Protein AF-A0A392NG63-F1 (afdb_monomer_lite)

Sequence (116 aa):
MNAPTKKKIQKKCKIRGYNIKVEALDEILSFVTRFEPAEQDEAIDLVLDQLENESLKSTIIDVEPVQRVVNLLLEADAKEETTDNFASSSSSAIAVINVFDVPRYKYDAIRRNFYQ

InterPro domains:
  IPR016266 DNA polymerase epsilon, subunit B [PTHR12708] (2-116)
  IPR024639 DNA polymerase epsilon subunit B, N-terminal [PF12213] (3-71)

Foldseek 3Di:
DCVVLLVLLQVVLVVVQAAEDPLLSVLLSVLLVVDDPVCSNVSSVQLVVVLVVVVPPDSYDDNVSSVVSSVVVVVVVVVVVPDDDDDDDPPDPDDDDDPVNDDDWDADPVVRDTDD

Radius of gyration: 21.59 Å; chains: 1; bounding box: 46×29×64 Å

Structure (mmCIF, N/CA/C/O backbone):
data_AF-A0A392NG63-F1
#
_entry.id   AF-A0A392NG63-F1
#
loop_
_atom_site.group_PDB
_atom_site.id
_atom_site.type_symbol
_atom_site.label_atom_id
_atom_site.label_alt_id
_atom_site.label_comp_id
_atom_site.label_asym_id
_atom_site.label_entity_id
_atom_site.label_seq_id
_atom_site.pdbx_PDB_ins_code
_atom_site.Cartn_x
_atom_site.Cartn_y
_atom_site.Cartn_z
_atom_site.occupancy
_atom_site.B_iso_or_equiv
_atom_site.auth_seq_id
_atom_site.auth_comp_id
_atom_site.auth_asym_id
_atom_site.auth_atom_id
_atom_site.pdbx_PDB_model_num
ATOM 1 N N . MET A 1 1 ? 7.527 8.321 21.881 1.00 45.59 1 MET A N 1
ATOM 2 C CA . MET A 1 1 ? 6.344 9.209 21.993 1.00 45.59 1 MET A CA 1
ATOM 3 C C . MET A 1 1 ? 5.538 9.071 20.702 1.00 45.59 1 MET A C 1
ATOM 5 O O . MET A 1 1 ? 5.725 9.866 19.798 1.00 45.59 1 MET A O 1
ATOM 9 N N . ASN A 1 2 ? 4.682 8.046 20.577 1.00 64.56 2 ASN A N 1
ATOM 10 C CA . ASN A 1 2 ? 4.074 7.682 19.275 1.00 64.56 2 ASN A CA 1
ATOM 11 C C . ASN A 1 2 ? 2.535 7.803 19.279 1.00 64.56 2 ASN A C 1
ATOM 13 O O . ASN A 1 2 ? 1.849 7.352 18.365 1.00 64.56 2 ASN A O 1
ATOM 17 N N . ALA A 1 3 ? 1.975 8.432 20.318 1.00 72.00 3 ALA A N 1
ATOM 18 C CA . ALA A 1 3 ? 0.545 8.698 20.455 1.00 72.00 3 ALA A CA 1
ATOM 19 C C . ALA A 1 3 ? -0.101 9.441 19.259 1.00 72.00 3 ALA A C 1
ATOM 21 O O . ALA A 1 3 ? -1.224 9.072 18.903 1.00 72.00 3 ALA A O 1
ATOM 22 N N . PRO A 1 4 ? 0.537 10.446 18.613 1.00 82.06 4 PRO A N 1
ATOM 23 C CA . PRO A 1 4 ? -0.063 11.082 17.439 1.00 82.06 4 PRO A CA 1
ATOM 24 C C . PRO A 1 4 ? -0.165 10.116 16.249 1.00 82.06 4 PRO A C 1
ATOM 26 O O . PRO A 1 4 ? -1.206 10.074 15.595 1.00 82.06 4 PRO A O 1
ATOM 29 N N . THR A 1 5 ? 0.854 9.284 16.017 1.00 82.12 5 THR A N 1
ATOM 30 C CA . THR A 1 5 ? 0.877 8.286 14.934 1.00 82.12 5 THR A CA 1
ATOM 31 C C . THR A 1 5 ? -0.166 7.189 15.161 1.00 82.12 5 THR A C 1
ATOM 33 O O . THR A 1 5 ? -0.930 6.885 14.249 1.00 82.12 5 THR A O 1
ATOM 36 N N . LYS A 1 6 ? -0.324 6.690 16.401 1.00 84.81 6 LYS A N 1
ATOM 37 C CA . LYS A 1 6 ? -1.402 5.738 16.760 1.00 84.81 6 LYS A CA 1
ATOM 38 C C . LYS A 1 6 ? -2.792 6.267 16.400 1.00 84.81 6 LYS A C 1
ATOM 40 O O . LYS A 1 6 ? -3.609 5.548 15.830 1.00 84.81 6 LYS A O 1
ATOM 45 N N . LYS A 1 7 ? -3.063 7.541 16.708 1.00 87.00 7 LYS A N 1
ATOM 46 C CA . LYS A 1 7 ? -4.347 8.180 16.378 1.00 87.00 7 LYS A CA 1
ATOM 47 C C . LYS A 1 7 ? -4.552 8.326 14.870 1.00 87.00 7 LYS A C 1
ATOM 49 O O . LYS A 1 7 ? -5.681 8.169 14.409 1.00 87.00 7 LYS A O 1
ATOM 54 N N . LYS A 1 8 ? -3.490 8.611 14.107 1.00 88.06 8 LYS A N 1
ATOM 55 C CA . LYS A 1 8 ? -3.554 8.664 12.638 1.00 88.06 8 LYS A CA 1
ATOM 56 C C . LYS A 1 8 ? -3.923 7.304 12.049 1.00 88.06 8 LYS A C 1
ATOM 58 O O . LYS A 1 8 ? -4.894 7.247 11.301 1.00 88.06 8 LYS A O 1
ATOM 63 N N . ILE A 1 9 ? -3.242 6.232 12.466 1.00 87.50 9 ILE A N 1
ATOM 64 C CA . ILE A 1 9 ? -3.532 4.853 12.030 1.00 87.50 9 ILE A CA 1
ATOM 65 C C . ILE A 1 9 ? -5.007 4.524 12.285 1.00 87.50 9 ILE A C 1
ATOM 67 O O . ILE A 1 9 ? -5.740 4.190 11.360 1.00 87.50 9 ILE A O 1
ATOM 71 N N . GLN A 1 10 ? -5.491 4.737 13.514 1.00 88.38 10 GLN A N 1
ATOM 72 C CA . GLN A 1 10 ? -6.899 4.494 13.853 1.00 88.38 10 GLN A CA 1
ATOM 73 C C . GLN A 1 10 ? -7.874 5.302 12.996 1.00 88.38 10 GLN A C 1
ATOM 75 O O . GLN A 1 10 ? -8.920 4.787 12.604 1.00 88.38 10 GLN A O 1
ATOM 80 N N . LYS A 1 11 ? -7.564 6.574 12.722 1.00 89.94 11 LYS A N 1
ATOM 81 C CA . LYS A 1 11 ? -8.408 7.429 11.886 1.00 89.94 11 LYS A CA 1
ATOM 82 C C . LYS A 1 11 ? -8.449 6.911 10.446 1.00 89.94 11 LYS A C 1
ATOM 84 O O . LYS A 1 11 ? -9.541 6.827 9.893 1.00 89.94 11 LYS A O 1
ATOM 89 N N . LYS A 1 12 ? -7.305 6.527 9.869 1.00 88.44 12 LYS A N 1
ATOM 90 C CA . LYS A 1 12 ? -7.233 5.976 8.507 1.00 88.44 12 LYS A CA 1
ATOM 91 C C . LYS A 1 12 ? -7.963 4.634 8.388 1.00 88.44 12 LYS A C 1
ATOM 93 O O . LYS A 1 12 ? -8.743 4.475 7.454 1.00 88.44 12 LYS A O 1
ATOM 98 N N . CYS A 1 13 ? -7.830 3.733 9.367 1.00 87.19 13 CYS A N 1
ATOM 99 C CA . CYS A 1 13 ? -8.611 2.489 9.399 1.00 87.19 13 CYS A CA 1
ATOM 100 C C . CYS A 1 13 ? -10.121 2.766 9.447 1.00 87.19 13 CYS A C 1
ATOM 102 O O . CYS A 1 13 ? -10.879 2.193 8.670 1.00 87.19 13 CYS A O 1
ATOM 104 N N . LYS A 1 14 ? -10.557 3.696 10.312 1.00 87.62 14 LYS A N 1
ATOM 105 C CA . LYS A 1 14 ? -11.978 4.060 10.440 1.00 87.62 14 LYS A CA 1
ATOM 106 C C . LYS A 1 14 ? -12.557 4.683 9.172 1.00 87.62 14 LYS A C 1
ATOM 108 O O . LYS A 1 14 ? -13.708 4.408 8.857 1.00 87.62 14 LYS A O 1
ATOM 113 N N . ILE A 1 15 ? -11.791 5.515 8.461 1.00 88.56 15 ILE A N 1
ATOM 114 C CA . ILE A 1 15 ? -12.224 6.117 7.186 1.00 88.56 15 ILE A CA 1
ATOM 115 C C . ILE A 1 15 ? -12.466 5.030 6.132 1.00 88.56 15 ILE A C 1
ATOM 117 O O . ILE A 1 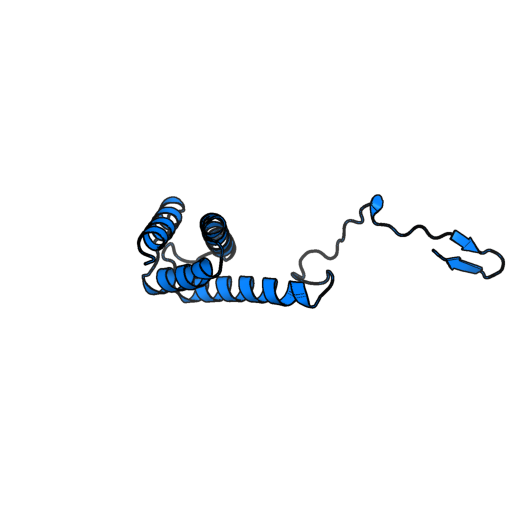15 ? -13.452 5.105 5.408 1.00 88.56 15 ILE A O 1
ATOM 121 N N . ARG A 1 16 ? -11.620 3.993 6.106 1.00 83.69 16 ARG A N 1
ATOM 122 C CA . ARG A 1 16 ? -11.772 2.810 5.243 1.00 83.69 16 ARG A CA 1
ATOM 123 C C . ARG A 1 16 ? -12.840 1.814 5.741 1.00 83.69 16 ARG A C 1
ATOM 125 O O . ARG A 1 16 ? -13.037 0.766 5.145 1.00 83.69 16 ARG A O 1
ATOM 132 N N . GLY A 1 17 ? -13.548 2.129 6.830 1.00 84.56 17 GLY A N 1
ATOM 133 C CA . GLY A 1 17 ? -14.616 1.292 7.384 1.00 84.56 17 GLY A CA 1
ATOM 134 C C . GLY A 1 17 ? -14.142 0.138 8.271 1.00 84.56 17 GLY A C 1
ATOM 135 O O . GLY A 1 17 ? -14.975 -0.640 8.725 1.00 84.56 17 GLY A O 1
ATOM 136 N N . TYR A 1 18 ? -12.846 0.041 8.573 1.00 84.75 18 TYR A N 1
ATOM 137 C CA . TYR A 1 18 ? -12.281 -1.035 9.385 1.00 84.75 18 TYR A CA 1
ATOM 138 C C . TYR A 1 18 ? -12.154 -0.661 10.864 1.00 84.75 18 TYR A C 1
ATOM 140 O O . TYR A 1 18 ? -11.835 0.475 11.233 1.00 84.75 18 TYR A O 1
ATOM 148 N N . ASN A 1 19 ? -12.339 -1.655 11.732 1.00 85.81 19 ASN A N 1
ATOM 149 C CA . ASN A 1 19 ? -11.960 -1.574 13.141 1.00 85.81 19 ASN A CA 1
ATOM 150 C C . ASN A 1 19 ? -10.637 -2.313 13.350 1.00 85.81 19 ASN A C 1
ATOM 152 O O . ASN A 1 19 ? -10.473 -3.410 12.837 1.00 85.81 19 ASN A O 1
ATOM 156 N N . ILE A 1 20 ? -9.697 -1.743 14.100 1.00 87.31 20 ILE A N 1
ATOM 157 C CA . ILE A 1 20 ? -8.371 -2.343 14.306 1.00 87.31 20 ILE A CA 1
ATOM 158 C C . ILE A 1 20 ? -8.194 -2.767 15.763 1.00 87.31 20 ILE A C 1
ATOM 160 O O . ILE A 1 20 ? -8.497 -1.993 16.678 1.00 87.31 20 ILE A O 1
ATOM 164 N N . LYS A 1 21 ? -7.704 -3.992 15.991 1.00 90.19 21 LYS A N 1
ATOM 165 C CA . LYS A 1 21 ? -7.316 -4.445 17.333 1.00 90.19 21 LYS A CA 1
ATOM 166 C C . LYS A 1 21 ? -6.059 -3.719 17.816 1.00 90.19 21 LYS A C 1
ATOM 168 O O . LYS A 1 21 ? -5.250 -3.245 17.026 1.00 90.19 21 LYS A O 1
ATOM 173 N N . VAL A 1 22 ? -5.884 -3.641 19.134 1.00 87.56 22 VAL A N 1
ATOM 174 C CA . VAL A 1 22 ? -4.737 -2.941 19.744 1.00 87.56 22 VAL A CA 1
ATOM 175 C C . VAL A 1 22 ? -3.408 -3.577 19.325 1.00 87.56 22 VAL A C 1
ATOM 177 O O . VAL A 1 22 ? -2.483 -2.857 18.974 1.00 87.56 22 VAL A O 1
ATOM 180 N N . GLU A 1 23 ? -3.350 -4.908 19.275 1.00 88.19 23 GLU A N 1
ATOM 181 C CA . GLU A 1 23 ? -2.167 -5.666 18.842 1.0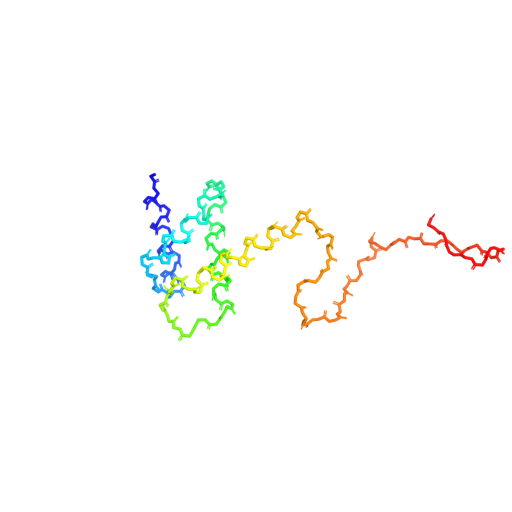0 88.19 23 GLU A CA 1
ATOM 182 C C . GLU A 1 23 ? -1.792 -5.357 17.386 1.00 88.19 23 GLU A C 1
ATOM 184 O O . GLU A 1 23 ? -0.650 -5.023 17.090 1.00 88.19 23 GLU A O 1
ATOM 189 N N . ALA A 1 24 ? -2.780 -5.368 16.486 1.00 87.81 24 ALA A N 1
ATOM 190 C CA . ALA A 1 24 ? -2.605 -5.011 15.080 1.00 87.81 24 ALA A CA 1
ATOM 191 C C . ALA A 1 24 ? -2.130 -3.559 14.905 1.00 87.81 24 ALA A C 1
ATOM 193 O O . ALA A 1 24 ? -1.279 -3.263 14.073 1.00 87.81 24 ALA A O 1
ATOM 194 N N . LEU A 1 25 ? -2.658 -2.638 15.713 1.00 89.56 25 LEU A N 1
ATOM 195 C CA . LEU A 1 25 ? -2.245 -1.238 15.705 1.00 89.56 25 LEU A CA 1
ATOM 196 C C . LEU A 1 25 ? -0.784 -1.074 16.136 1.00 89.56 25 LEU A C 1
ATOM 198 O O . LEU A 1 25 ? -0.061 -0.279 15.534 1.00 89.56 25 LEU A O 1
ATOM 202 N N . ASP A 1 26 ? -0.362 -1.800 17.169 1.00 89.38 26 ASP A N 1
ATOM 203 C CA . ASP A 1 26 ? 1.018 -1.768 17.649 1.00 89.38 26 ASP A CA 1
ATOM 204 C C . ASP A 1 26 ? 1.990 -2.351 16.611 1.00 89.38 26 ASP A C 1
ATOM 206 O O . ASP A 1 26 ? 3.064 -1.780 16.411 1.00 89.38 26 ASP A O 1
ATOM 210 N N . GLU A 1 27 ? 1.581 -3.390 15.879 1.00 89.62 27 GLU A N 1
ATOM 211 C CA . GLU A 1 27 ? 2.350 -3.956 14.764 1.00 89.62 27 GLU A CA 1
ATOM 212 C C . GLU A 1 27 ? 2.549 -2.932 13.632 1.00 89.62 27 GLU A C 1
ATOM 214 O O . GLU A 1 27 ? 3.692 -2.631 13.275 1.00 89.62 27 GLU A O 1
ATOM 219 N N . ILE A 1 28 ? 1.466 -2.309 13.134 1.00 88.62 28 ILE A N 1
ATOM 220 C CA . ILE A 1 28 ? 1.543 -1.255 12.098 1.00 88.62 28 ILE A CA 1
ATOM 221 C C . ILE A 1 28 ? 2.430 -0.108 12.575 1.00 88.62 28 ILE A C 1
ATOM 223 O O . ILE A 1 28 ? 3.238 0.422 11.819 1.00 88.62 28 ILE A O 1
ATOM 227 N N . LEU A 1 29 ? 2.309 0.288 13.841 1.00 89.69 29 LEU A N 1
ATOM 228 C CA . LEU A 1 29 ? 3.148 1.343 14.385 1.00 89.69 29 LEU A CA 1
ATOM 229 C C . LEU A 1 29 ? 4.625 0.957 14.385 1.00 89.69 29 LEU A C 1
ATOM 231 O O . LEU A 1 29 ? 5.447 1.808 14.063 1.00 89.69 29 LEU A O 1
ATOM 235 N N . SER A 1 30 ? 4.957 -0.287 14.728 1.00 89.38 30 SER A N 1
ATOM 236 C CA . SER A 1 30 ? 6.340 -0.767 14.716 1.00 89.38 30 SER A CA 1
ATOM 237 C C . SER A 1 30 ? 6.944 -0.749 13.306 1.00 89.38 30 SER A C 1
ATOM 239 O O . SER A 1 30 ? 8.110 -0.386 13.142 1.00 89.38 30 SER A O 1
ATOM 241 N N . PHE A 1 31 ? 6.135 -1.052 12.286 1.00 88.38 31 PHE A N 1
ATOM 242 C CA . PHE A 1 31 ? 6.511 -0.939 10.880 1.00 88.38 31 PHE A CA 1
ATOM 243 C C . PHE A 1 31 ? 6.724 0.525 10.478 1.00 88.38 31 PHE A C 1
ATOM 245 O O . PHE A 1 31 ? 7.801 0.897 10.024 1.00 88.38 31 PHE A O 1
ATOM 252 N N . VAL A 1 32 ? 5.744 1.389 10.747 1.00 88.56 32 VAL A N 1
ATOM 253 C CA . VAL A 1 32 ? 5.766 2.810 10.361 1.00 88.56 32 VAL A CA 1
ATOM 254 C C . VAL A 1 32 ? 6.900 3.577 11.041 1.00 88.56 32 VAL A C 1
ATOM 256 O O . VAL A 1 32 ? 7.459 4.499 10.458 1.00 88.56 32 VAL A O 1
ATOM 259 N N . THR A 1 33 ? 7.293 3.198 12.261 1.00 88.69 33 THR A N 1
ATOM 260 C CA . THR A 1 33 ? 8.422 3.837 12.957 1.00 88.69 33 THR A CA 1
ATOM 261 C C . THR A 1 33 ? 9.783 3.609 12.302 1.00 88.69 33 THR A C 1
ATOM 263 O O . THR A 1 33 ? 10.739 4.260 12.711 1.00 88.69 33 THR A O 1
ATOM 266 N N . ARG A 1 34 ? 9.884 2.704 11.320 1.00 86.62 34 ARG A N 1
ATOM 267 C CA . ARG A 1 34 ? 11.111 2.486 10.539 1.00 86.62 34 ARG A CA 1
ATOM 268 C C . ARG A 1 34 ? 11.322 3.558 9.466 1.00 86.62 34 ARG A C 1
ATOM 270 O O . ARG A 1 34 ? 12.450 3.726 9.024 1.00 86.62 34 ARG A O 1
ATOM 277 N N . PHE A 1 35 ? 10.265 4.283 9.094 1.00 84.88 35 PHE A N 1
ATOM 278 C CA . PHE A 1 35 ? 10.281 5.311 8.053 1.00 84.88 35 PHE A CA 1
ATOM 279 C C . PHE A 1 35 ? 10.406 6.723 8.636 1.00 84.88 35 PHE A C 1
ATOM 281 O O . PHE A 1 35 ? 9.996 6.999 9.776 1.00 84.88 35 PHE A O 1
ATOM 288 N N . GLU A 1 36 ? 10.924 7.641 7.820 1.00 86.12 36 GLU A N 1
ATOM 289 C CA . GLU A 1 36 ? 11.023 9.060 8.161 1.00 86.12 36 GLU A CA 1
ATOM 290 C C . GLU A 1 36 ? 9.629 9.680 8.387 1.00 86.12 36 GLU A C 1
ATOM 292 O O . GLU A 1 36 ? 8.655 9.285 7.741 1.00 86.12 36 GLU A O 1
ATOM 297 N N . PRO A 1 37 ? 9.474 10.692 9.267 1.00 83.44 37 PRO A N 1
ATOM 298 C CA . PRO A 1 37 ? 8.172 11.270 9.617 1.00 83.44 37 PRO A CA 1
ATOM 299 C C . PRO A 1 37 ? 7.344 11.784 8.432 1.00 83.44 37 PRO A C 1
ATOM 301 O O . PRO A 1 37 ? 6.119 11.861 8.545 1.00 83.44 37 PRO A O 1
ATOM 304 N N . ALA A 1 38 ? 8.001 12.160 7.330 1.00 84.88 38 ALA A N 1
ATOM 305 C CA . ALA A 1 38 ? 7.354 12.595 6.094 1.00 84.88 38 ALA A CA 1
ATOM 306 C C . ALA A 1 38 ? 6.686 11.431 5.337 1.00 84.88 38 ALA A C 1
ATOM 308 O O . ALA A 1 38 ? 5.615 11.616 4.770 1.00 84.88 38 ALA A O 1
ATOM 309 N N . GLU A 1 39 ? 7.276 10.238 5.400 1.00 85.56 39 GLU A N 1
ATOM 310 C CA . GLU A 1 39 ? 6.847 9.025 4.691 1.00 85.56 39 GLU A CA 1
ATOM 311 C C . GLU A 1 39 ? 5.896 8.167 5.535 1.00 85.56 39 GLU A C 1
ATOM 313 O O . GLU A 1 39 ? 5.171 7.326 5.014 1.00 85.56 39 GLU A O 1
ATOM 318 N N . GLN A 1 40 ? 5.825 8.405 6.851 1.00 87.31 40 GLN A N 1
ATOM 319 C CA . GLN A 1 40 ? 4.962 7.639 7.759 1.00 87.31 40 GLN A CA 1
ATOM 320 C C . GLN A 1 40 ? 3.494 7.607 7.329 1.00 87.31 40 GLN A C 1
ATOM 322 O O . GLN A 1 40 ? 2.814 6.612 7.560 1.00 87.31 40 GLN A O 1
ATOM 327 N N . ASP A 1 41 ? 2.974 8.695 6.759 1.00 86.62 41 ASP A N 1
ATOM 328 C CA . ASP A 1 41 ? 1.567 8.746 6.353 1.00 86.62 41 ASP A CA 1
ATOM 329 C C . ASP A 1 41 ? 1.285 7.881 5.116 1.00 86.62 41 ASP A C 1
ATOM 331 O O . ASP A 1 41 ? 0.213 7.276 5.040 1.00 86.62 41 ASP A O 1
ATOM 335 N N . GLU A 1 42 ? 2.264 7.796 4.213 1.00 87.56 42 GLU A N 1
ATOM 336 C CA . GLU A 1 42 ? 2.254 6.977 2.999 1.00 87.56 42 GLU A CA 1
ATOM 337 C C . GLU A 1 42 ? 2.488 5.500 3.333 1.00 87.56 42 GLU A C 1
ATOM 339 O O . GLU A 1 42 ? 1.728 4.645 2.890 1.00 87.56 42 GLU A O 1
ATOM 344 N N . ALA A 1 43 ? 3.430 5.197 4.233 1.00 88.25 43 ALA A N 1
ATOM 345 C CA . ALA A 1 43 ? 3.653 3.843 4.741 1.00 88.25 43 ALA A CA 1
ATOM 346 C C . ALA A 1 43 ? 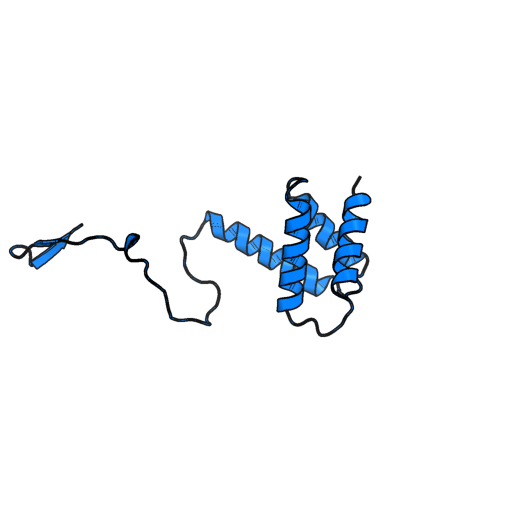2.399 3.259 5.420 1.00 88.25 43 ALA A C 1
ATOM 348 O O . ALA A 1 43 ? 2.107 2.071 5.282 1.00 88.25 43 ALA A O 1
ATOM 349 N N . ILE A 1 44 ? 1.622 4.087 6.136 1.00 89.56 44 ILE A N 1
ATOM 350 C CA . ILE A 1 44 ? 0.329 3.666 6.701 1.00 89.56 44 ILE A CA 1
ATOM 351 C C . ILE A 1 44 ? -0.670 3.333 5.589 1.00 89.56 44 ILE A C 1
ATOM 353 O O . ILE A 1 44 ? -1.394 2.346 5.711 1.00 89.56 44 ILE A O 1
ATOM 357 N N . ASP A 1 45 ? -0.750 4.157 4.542 1.00 90.06 45 ASP A N 1
ATOM 358 C CA . ASP A 1 45 ? -1.671 3.906 3.432 1.00 90.06 45 ASP A CA 1
ATOM 359 C C . ASP A 1 45 ? -1.304 2.637 2.672 1.00 90.06 45 ASP A C 1
ATOM 361 O O . ASP A 1 45 ? -2.184 1.811 2.456 1.00 90.06 45 ASP A O 1
ATOM 365 N N . LEU A 1 46 ? -0.017 2.414 2.405 1.00 89.94 46 LEU A N 1
ATOM 366 C CA . LEU A 1 46 ? 0.477 1.218 1.728 1.00 89.94 46 LEU A CA 1
ATOM 367 C C . LEU A 1 46 ? 0.061 -0.075 2.447 1.00 89.94 46 LEU A C 1
ATOM 369 O O . LEU A 1 46 ? -0.442 -1.008 1.822 1.00 89.94 46 LEU A O 1
ATOM 373 N N . VAL A 1 47 ? 0.228 -0.127 3.774 1.00 89.31 47 VAL A N 1
ATOM 374 C CA . VAL A 1 47 ? -0.191 -1.288 4.578 1.00 89.31 47 VAL A CA 1
ATOM 375 C C . VAL A 1 47 ? -1.702 -1.504 4.484 1.00 89.31 47 VAL A C 1
ATOM 377 O O . VAL A 1 47 ? -2.159 -2.641 4.385 1.00 89.31 47 VAL A O 1
ATOM 380 N N . LEU A 1 48 ? -2.490 -0.427 4.521 1.00 87.56 48 LEU A N 1
ATOM 381 C CA . LEU A 1 48 ? -3.950 -0.508 4.476 1.00 87.56 48 LEU A CA 1
ATOM 382 C C . LEU A 1 48 ? -4.475 -0.915 3.096 1.00 87.56 48 LEU A C 1
ATOM 384 O O . LEU A 1 48 ? -5.410 -1.709 3.029 1.00 87.56 48 LEU A O 1
ATOM 388 N N . ASP A 1 49 ? -3.859 -0.431 2.024 1.00 88.69 49 ASP A N 1
ATOM 389 C CA . ASP A 1 49 ? -4.219 -0.794 0.653 1.00 88.69 49 ASP A CA 1
ATOM 390 C C . ASP A 1 49 ? -3.880 -2.270 0.384 1.00 88.69 49 ASP A C 1
ATOM 392 O O . ASP A 1 49 ? -4.669 -3.013 -0.202 1.00 88.69 49 ASP A O 1
ATOM 396 N N . GLN A 1 50 ? -2.744 -2.749 0.902 1.00 85.88 50 GLN A N 1
ATOM 397 C CA . GLN A 1 50 ? -2.375 -4.156 0.776 1.00 85.88 50 GLN A CA 1
ATOM 398 C C . GLN A 1 50 ? -3.258 -5.082 1.627 1.00 85.88 50 GLN A C 1
ATOM 400 O O . GLN A 1 50 ? -3.572 -6.195 1.204 1.00 85.88 50 GLN A O 1
ATOM 405 N N . LEU A 1 51 ? -3.722 -4.615 2.790 1.00 85.81 51 LEU A N 1
ATOM 406 C CA . LEU A 1 51 ? -4.740 -5.310 3.582 1.00 85.81 51 LEU A CA 1
ATOM 407 C C . LEU A 1 51 ? -6.078 -5.411 2.837 1.00 85.81 51 LEU A C 1
ATOM 409 O O . LEU A 1 51 ? -6.742 -6.442 2.921 1.00 85.81 51 LEU A O 1
ATOM 413 N N . GLU A 1 52 ? -6.478 -4.374 2.098 1.00 82.69 52 GLU A N 1
ATOM 414 C CA . GLU A 1 52 ? -7.694 -4.398 1.275 1.00 82.69 52 GLU A CA 1
ATOM 415 C C . GLU A 1 52 ? -7.579 -5.428 0.137 1.00 82.69 52 GLU A C 1
ATOM 417 O O . GLU A 1 52 ? -8.502 -6.223 -0.078 1.00 82.69 52 GLU A O 1
ATOM 422 N N . ASN A 1 53 ? -6.408 -5.500 -0.508 1.00 79.06 53 ASN A N 1
ATOM 423 C CA . ASN A 1 53 ? -6.102 -6.493 -1.543 1.00 79.06 53 ASN A CA 1
ATOM 424 C C . ASN A 1 53 ? -6.177 -7.941 -1.035 1.00 79.06 53 ASN A C 1
ATOM 426 O O . ASN A 1 53 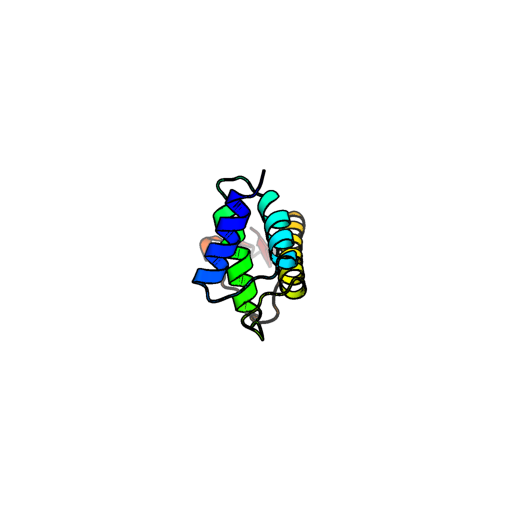? -6.518 -8.845 -1.799 1.00 79.06 53 ASN A O 1
ATOM 430 N N . GLU A 1 54 ? -5.891 -8.187 0.247 1.00 72.25 54 GLU A N 1
ATOM 431 C CA . GLU A 1 54 ? -5.893 -9.539 0.816 1.00 72.25 54 GLU A CA 1
ATOM 432 C C . GLU A 1 54 ? -7.306 -10.119 1.042 1.00 72.25 54 GLU A C 1
ATOM 434 O O . GLU A 1 54 ? -7.460 -11.253 1.499 1.00 72.25 54 GLU A O 1
ATOM 439 N N . SER A 1 55 ? -8.368 -9.394 0.668 1.00 61.62 55 SER A N 1
ATOM 440 C CA . SER A 1 55 ? -9.768 -9.793 0.861 1.00 61.62 55 SER A CA 1
ATOM 441 C C . SER A 1 55 ? -10.051 -10.171 2.320 1.00 61.62 55 SER A C 1
ATOM 443 O O . SER A 1 55 ? -10.292 -11.327 2.681 1.00 61.62 55 SER A O 1
ATOM 445 N N . LEU A 1 56 ? -10.004 -9.173 3.204 1.00 65.75 56 LEU A N 1
ATOM 446 C CA . LEU A 1 56 ? -10.321 -9.381 4.613 1.00 65.75 56 LEU A CA 1
ATOM 447 C C . LEU A 1 56 ? -11.730 -9.973 4.750 1.00 65.75 56 LEU A C 1
ATOM 449 O O . LEU A 1 56 ? -12.736 -9.352 4.415 1.00 65.75 56 LEU A O 1
ATOM 453 N N . LYS A 1 57 ? -11.806 -11.189 5.300 1.00 63.31 57 LYS A N 1
ATOM 454 C CA . LYS A 1 57 ? -13.074 -11.886 5.578 1.00 63.31 57 LYS A CA 1
ATOM 455 C C . LYS A 1 57 ? -13.927 -11.171 6.630 1.00 63.31 57 LYS A C 1
ATOM 457 O O . LYS A 1 57 ? -15.081 -11.539 6.829 1.00 63.31 57 LYS A O 1
ATOM 462 N N . SER A 1 58 ? -13.357 -10.197 7.341 1.00 69.62 58 SER A N 1
ATOM 463 C CA . SER A 1 58 ? -14.033 -9.456 8.396 1.00 69.62 58 SER A CA 1
ATOM 464 C C . SER A 1 58 ? -13.655 -7.976 8.379 1.00 69.62 58 SER A C 1
ATOM 466 O O . SER A 1 58 ? -12.557 -7.596 7.985 1.00 69.62 58 SER A O 1
ATOM 468 N N . THR A 1 59 ? -14.565 -7.142 8.873 1.00 77.62 59 THR A N 1
ATOM 469 C CA . THR A 1 59 ? -14.372 -5.693 9.040 1.00 77.62 59 THR A CA 1
ATOM 470 C C . THR A 1 59 ? -13.438 -5.351 10.217 1.00 77.62 59 THR A C 1
ATOM 472 O O . THR A 1 59 ? -13.148 -4.180 10.465 1.00 77.62 59 THR A O 1
ATOM 475 N N . ILE A 1 60 ? -12.980 -6.359 10.970 1.00 82.69 60 ILE A N 1
ATOM 476 C CA . ILE A 1 60 ? -12.064 -6.216 12.102 1.00 82.69 60 ILE A CA 1
ATOM 477 C C . ILE A 1 60 ? -10.679 -6.714 11.671 1.00 82.69 60 ILE A C 1
ATOM 479 O O . ILE A 1 60 ? -10.506 -7.877 11.314 1.00 82.69 60 ILE A O 1
ATOM 483 N N . ILE A 1 61 ? -9.694 -5.820 11.710 1.00 82.06 61 ILE A N 1
ATOM 484 C CA . ILE A 1 61 ? -8.297 -6.117 11.401 1.00 82.06 61 ILE A CA 1
ATOM 485 C C . ILE A 1 61 ? -7.653 -6.770 12.627 1.00 82.06 61 ILE A C 1
ATOM 487 O O . ILE A 1 61 ? -7.481 -6.136 13.678 1.00 82.06 61 ILE A O 1
ATOM 491 N N . ASP A 1 62 ? -7.302 -8.041 12.451 1.00 86.19 62 ASP A N 1
ATOM 492 C CA . ASP A 1 62 ? -6.519 -8.842 13.388 1.00 86.19 62 ASP A CA 1
ATOM 493 C C . ASP A 1 62 ? -5.013 -8.660 13.164 1.00 86.19 62 ASP A C 1
ATOM 495 O O . ASP A 1 62 ? -4.578 -8.107 12.157 1.00 86.19 62 ASP A O 1
ATOM 499 N N . VAL A 1 63 ? -4.204 -9.119 14.120 1.00 87.69 63 VAL A N 1
ATOM 500 C CA . VAL A 1 63 ? -2.739 -9.002 14.043 1.00 87.69 63 VAL A CA 1
ATOM 501 C C . VAL A 1 63 ? -2.138 -9.899 12.955 1.00 87.69 63 VAL A C 1
ATOM 503 O O . VAL A 1 63 ? -1.185 -9.500 12.299 1.00 87.69 63 VAL A O 1
ATOM 506 N N . GLU A 1 64 ? -2.729 -11.070 12.703 1.00 85.56 64 GLU A N 1
ATOM 507 C CA . GLU A 1 64 ? -2.241 -12.036 11.711 1.00 85.56 64 GLU A CA 1
ATOM 508 C C . GLU A 1 64 ? -2.186 -11.476 10.272 1.00 85.56 64 GLU A C 1
ATOM 510 O O . GLU A 1 64 ? -1.116 -11.551 9.663 1.00 85.56 64 GLU A O 1
ATOM 515 N N . PRO A 1 65 ? -3.263 -10.882 9.705 1.00 83.81 65 PRO A N 1
ATOM 516 C CA . PRO A 1 65 ? -3.193 -10.294 8.366 1.00 83.81 65 PRO A CA 1
ATOM 517 C C . PRO A 1 65 ? -2.216 -9.114 8.308 1.00 83.81 65 PRO A C 1
ATOM 519 O O . PRO A 1 65 ? -1.477 -8.975 7.339 1.00 83.81 65 PRO A O 1
ATOM 522 N N . VAL A 1 66 ? -2.130 -8.304 9.370 1.00 86.75 66 VAL A N 1
ATOM 523 C CA . VAL A 1 66 ? -1.150 -7.208 9.437 1.00 86.75 66 VAL A CA 1
ATOM 524 C C . VAL A 1 66 ? 0.275 -7.743 9.391 1.00 86.75 66 VAL A C 1
ATOM 526 O O . VAL A 1 66 ? 1.074 -7.247 8.607 1.00 86.75 66 VAL A O 1
ATOM 529 N N . GLN A 1 67 ? 0.599 -8.766 10.182 1.00 87.38 67 GLN A N 1
ATOM 530 C CA . GLN A 1 67 ? 1.930 -9.374 10.185 1.00 87.38 67 GLN A CA 1
ATOM 531 C C . GLN A 1 67 ? 2.281 -9.984 8.833 1.00 87.38 67 GLN A C 1
ATOM 533 O O . GLN A 1 67 ? 3.420 -9.872 8.388 1.00 87.38 67 GLN A O 1
ATOM 538 N N . ARG A 1 68 ? 1.309 -10.594 8.149 1.00 85.50 68 ARG A N 1
ATOM 539 C CA . ARG A 1 68 ? 1.525 -11.141 6.809 1.00 85.50 68 ARG A CA 1
ATOM 540 C C . ARG A 1 68 ? 1.844 -10.044 5.795 1.00 85.50 68 ARG A C 1
ATOM 542 O O . ARG A 1 68 ? 2.817 -10.182 5.060 1.00 85.50 68 ARG A O 1
ATOM 549 N N . VAL A 1 69 ? 1.076 -8.954 5.794 1.00 87.38 69 VAL A N 1
ATOM 550 C CA . VAL A 1 69 ? 1.322 -7.790 4.930 1.00 87.38 69 VAL A CA 1
ATOM 551 C C . VAL A 1 69 ? 2.656 -7.127 5.262 1.00 87.38 69 VAL A C 1
ATOM 553 O O . VAL A 1 69 ? 3.440 -6.864 4.358 1.00 87.38 69 VAL A O 1
ATOM 556 N N . VAL A 1 70 ? 2.955 -6.902 6.542 1.00 87.88 70 VAL A N 1
ATOM 557 C CA . VAL A 1 70 ? 4.223 -6.306 6.985 1.00 87.88 70 VAL A CA 1
ATOM 558 C C . VAL A 1 70 ? 5.410 -7.176 6.571 1.00 87.88 70 VAL A C 1
ATOM 560 O O . VAL A 1 70 ? 6.371 -6.647 6.022 1.00 87.88 70 VAL A O 1
ATOM 563 N N . ASN A 1 71 ? 5.344 -8.496 6.761 1.00 86.94 71 ASN A N 1
ATOM 564 C CA . ASN A 1 71 ? 6.398 -9.401 6.303 1.00 86.94 71 ASN A CA 1
ATOM 565 C C . ASN A 1 71 ? 6.547 -9.369 4.781 1.00 86.94 71 ASN A C 1
ATOM 567 O O . ASN A 1 71 ? 7.667 -9.289 4.300 1.00 86.94 71 ASN A O 1
ATOM 571 N N . LEU A 1 72 ? 5.444 -9.359 4.028 1.00 85.38 72 LEU A N 1
ATOM 572 C CA . LEU A 1 72 ? 5.482 -9.250 2.568 1.00 85.38 72 LEU A CA 1
ATOM 573 C C . LEU A 1 72 ? 6.156 -7.946 2.119 1.00 85.38 72 LEU A C 1
ATOM 575 O O . LEU A 1 72 ? 6.999 -7.977 1.227 1.00 85.38 72 LEU A O 1
ATOM 579 N N . LEU A 1 73 ? 5.822 -6.818 2.752 1.00 84.25 73 LEU A N 1
ATOM 580 C CA . LEU A 1 73 ? 6.429 -5.519 2.454 1.00 84.25 73 LEU A CA 1
ATOM 581 C C . LEU A 1 73 ? 7.926 -5.502 2.790 1.00 84.25 73 LEU A C 1
ATOM 583 O O . LEU A 1 73 ? 8.719 -5.013 1.995 1.00 84.25 73 LEU A O 1
ATOM 587 N N . LEU A 1 74 ? 8.329 -6.088 3.919 1.00 83.06 74 LEU A N 1
ATOM 588 C CA . LEU A 1 74 ? 9.741 -6.190 4.304 1.00 83.06 74 LEU A CA 1
ATOM 589 C C . LEU A 1 74 ? 10.536 -7.163 3.422 1.00 83.06 74 LEU A C 1
ATOM 591 O O . LEU A 1 74 ? 11.707 -6.924 3.144 1.00 83.06 74 LEU A O 1
ATOM 595 N N . GLU A 1 75 ? 9.925 -8.265 2.984 1.00 77.31 75 GLU A N 1
ATOM 596 C CA . GLU A 1 75 ? 10.537 -9.217 2.052 1.00 77.31 75 GLU A CA 1
ATOM 597 C C . GLU A 1 75 ? 10.695 -8.632 0.645 1.00 77.31 75 GLU A C 1
ATOM 599 O O . GLU A 1 75 ? 11.656 -8.974 -0.045 1.00 77.31 75 GLU A O 1
ATOM 604 N N . ALA A 1 76 ? 9.767 -7.771 0.214 1.00 68.50 76 ALA A N 1
ATOM 605 C CA . ALA A 1 76 ? 9.891 -7.026 -1.034 1.00 68.50 76 ALA A CA 1
ATOM 606 C C . ALA A 1 76 ? 11.087 -6.063 -0.974 1.00 68.50 76 ALA A C 1
ATOM 608 O O . ALA A 1 76 ? 11.955 -6.140 -1.839 1.00 68.50 76 ALA A O 1
ATOM 609 N N . ASP A 1 77 ? 11.191 -5.275 0.100 1.00 60.50 77 ASP A N 1
ATOM 610 C CA . ASP A 1 77 ? 12.308 -4.348 0.349 1.00 60.50 77 ASP A CA 1
ATOM 611 C C . ASP A 1 77 ? 13.663 -5.088 0.383 1.00 60.50 77 ASP A C 1
ATOM 613 O O . ASP A 1 77 ? 14.645 -4.681 -0.232 1.00 60.50 77 ASP A O 1
ATOM 617 N N . ALA A 1 78 ? 13.715 -6.258 1.032 1.00 59.78 78 ALA A N 1
ATOM 618 C CA . ALA A 1 78 ? 14.928 -7.076 1.102 1.00 59.78 78 ALA A CA 1
ATOM 619 C C . ALA A 1 78 ? 15.330 -7.715 -0.245 1.00 59.78 78 ALA A C 1
ATOM 621 O O . ALA A 1 78 ? 16.502 -8.038 -0.458 1.00 59.78 78 ALA A O 1
ATOM 622 N N . LYS A 1 79 ? 14.377 -7.929 -1.162 1.00 52.44 79 LYS A N 1
ATOM 623 C CA . LYS A 1 79 ? 14.650 -8.452 -2.512 1.00 52.44 79 LYS A CA 1
ATOM 624 C C . LYS A 1 79 ? 15.092 -7.373 -3.497 1.00 52.44 79 LYS A C 1
ATOM 626 O O . LYS A 1 79 ? 15.733 -7.720 -4.493 1.00 52.44 79 LYS A O 1
ATOM 631 N N . GLU A 1 80 ? 14.824 -6.100 -3.216 1.00 50.28 80 GLU A N 1
ATOM 632 C CA . GLU A 1 80 ? 15.295 -4.989 -4.049 1.00 50.28 80 GLU A CA 1
ATOM 633 C C . GLU A 1 80 ? 16.822 -4.795 -3.979 1.00 50.28 80 GLU A C 1
ATOM 635 O O . GLU A 1 80 ? 17.413 -4.310 -4.940 1.00 50.28 80 GLU A O 1
ATOM 640 N N . GLU A 1 81 ? 17.504 -5.281 -2.931 1.00 45.94 81 GLU A N 1
ATOM 641 C CA . GLU A 1 81 ? 18.977 -5.226 -2.857 1.00 45.94 81 GLU A CA 1
ATOM 642 C C . GLU A 1 81 ? 19.705 -6.395 -3.553 1.00 45.94 81 GLU A C 1
ATOM 644 O O . GLU A 1 81 ? 20.924 -6.335 -3.729 1.00 45.94 81 GLU A O 1
ATOM 649 N N . THR A 1 82 ? 19.014 -7.471 -3.960 1.00 45.41 82 THR A N 1
ATOM 650 C CA . THR A 1 82 ? 19.693 -8.676 -4.496 1.00 45.41 82 THR A CA 1
ATOM 651 C C . THR A 1 82 ? 19.152 -9.247 -5.797 1.00 45.41 82 THR A C 1
ATOM 653 O O . THR A 1 82 ? 19.751 -10.184 -6.326 1.00 45.41 82 THR A O 1
ATOM 656 N N . THR A 1 83 ? 18.098 -8.688 -6.384 1.00 40.75 83 THR A N 1
ATOM 657 C CA . THR A 1 83 ? 17.606 -9.197 -7.665 1.00 40.75 83 THR A CA 1
ATOM 658 C C . THR A 1 83 ? 17.136 -8.080 -8.571 1.00 40.75 83 THR A C 1
ATOM 660 O O . THR A 1 83 ? 16.056 -7.525 -8.390 1.00 40.75 83 THR A O 1
ATOM 663 N N . ASP A 1 84 ? 17.936 -7.831 -9.608 1.00 41.25 84 ASP A N 1
ATOM 664 C CA . ASP A 1 84 ? 17.437 -7.400 -10.904 1.00 41.25 84 ASP A CA 1
ATOM 665 C C . ASP A 1 84 ? 16.097 -8.094 -11.189 1.00 41.25 84 ASP A C 1
ATOM 667 O O . ASP A 1 84 ? 16.037 -9.318 -11.309 1.00 41.25 84 ASP A O 1
ATOM 671 N N . ASN A 1 85 ? 15.032 -7.296 -11.261 1.00 51.25 85 ASN A N 1
ATOM 672 C CA . ASN A 1 85 ? 13.858 -7.490 -12.105 1.00 51.25 85 ASN A CA 1
ATOM 673 C C . ASN A 1 85 ? 13.623 -8.923 -12.608 1.00 51.25 85 ASN A C 1
ATOM 675 O O . ASN A 1 85 ? 13.757 -9.184 -13.803 1.00 51.25 85 ASN A O 1
ATOM 679 N N . PHE A 1 86 ? 13.192 -9.849 -11.752 1.00 47.88 86 PHE A N 1
ATOM 680 C CA . PHE A 1 86 ? 12.421 -10.991 -12.233 1.00 47.88 86 PHE A CA 1
ATOM 681 C C . PHE A 1 86 ? 11.696 -11.709 -11.096 1.00 47.88 86 PHE A C 1
ATOM 683 O O . PHE A 1 86 ? 12.308 -12.257 -10.189 1.00 47.88 86 PHE A O 1
ATOM 690 N N . ALA A 1 87 ? 10.377 -11.799 -11.242 1.00 52.09 87 ALA A N 1
ATOM 691 C CA . ALA A 1 87 ? 9.490 -12.727 -10.548 1.00 52.09 87 ALA A CA 1
ATOM 692 C C . ALA A 1 87 ? 9.036 -12.355 -9.123 1.00 52.09 87 ALA A C 1
ATOM 694 O O . ALA A 1 87 ? 9.420 -12.969 -8.130 1.00 52.09 87 ALA A O 1
ATOM 695 N N . SER A 1 88 ? 8.017 -11.494 -9.078 1.00 48.22 88 SER A N 1
ATOM 696 C CA . SER A 1 88 ? 6.850 -11.744 -8.226 1.00 48.22 88 SER A CA 1
ATOM 697 C C . SER A 1 88 ? 5.592 -11.845 -9.091 1.00 48.22 88 SER A C 1
ATOM 699 O O . SER A 1 88 ? 5.403 -11.076 -10.028 1.00 48.22 88 SER A O 1
ATOM 701 N N . SER A 1 89 ? 4.744 -12.813 -8.743 1.00 51.06 89 SER A N 1
ATOM 702 C CA . SER A 1 89 ? 3.444 -13.153 -9.338 1.00 51.06 89 SER A CA 1
ATOM 703 C C . SER A 1 89 ? 3.446 -13.826 -10.713 1.00 51.06 89 SER A C 1
ATOM 705 O O . SER A 1 89 ? 3.437 -13.216 -11.779 1.00 51.06 89 SER A O 1
ATOM 707 N N . SER A 1 90 ? 3.292 -15.147 -10.666 1.00 59.25 90 SER A N 1
ATOM 708 C CA . SER A 1 90 ? 2.787 -16.007 -11.735 1.00 59.25 90 SER A CA 1
ATOM 709 C C . SER A 1 90 ? 1.320 -15.692 -12.087 1.00 59.25 90 SER A C 1
ATOM 711 O O . SER A 1 90 ? 0.437 -16.528 -11.903 1.00 59.25 90 SER A O 1
ATOM 713 N N . SER A 1 91 ? 1.050 -14.485 -12.598 1.00 58.59 91 SER A N 1
ATOM 714 C CA . SER A 1 91 ? -0.244 -14.111 -13.191 1.00 58.59 91 SER A CA 1
ATOM 715 C C . SER A 1 91 ? -0.151 -13.302 -14.491 1.00 58.59 91 SER A C 1
ATOM 717 O O . SER A 1 91 ? -1.188 -12.944 -15.043 1.00 58.59 91 SER A O 1
ATOM 719 N N . SER A 1 92 ? 1.034 -13.063 -15.067 1.00 51.91 92 SER A N 1
ATOM 720 C CA . SER A 1 92 ? 1.150 -12.496 -16.423 1.00 51.91 92 SER A CA 1
ATOM 721 C C . SER A 1 92 ? 2.484 -12.859 -17.077 1.00 51.91 92 SER A C 1
ATOM 723 O O . SER A 1 92 ? 3.498 -12.216 -16.846 1.00 51.91 92 SER A O 1
ATOM 725 N N . ALA A 1 93 ? 2.483 -13.871 -17.948 1.00 66.19 93 ALA A N 1
ATOM 726 C CA . ALA A 1 93 ? 3.622 -14.262 -18.791 1.00 66.19 93 ALA A CA 1
ATOM 727 C C . ALA A 1 93 ? 3.915 -13.252 -19.929 1.00 66.19 93 ALA A C 1
ATOM 729 O O . ALA A 1 93 ? 4.399 -13.627 -20.995 1.00 66.19 93 ALA A O 1
ATOM 730 N N . ILE A 1 94 ? 3.559 -11.981 -19.736 1.00 70.56 94 ILE A N 1
ATOM 731 C CA . ILE A 1 94 ? 3.625 -10.926 -20.744 1.00 70.56 94 ILE A CA 1
ATOM 732 C C . ILE A 1 94 ? 4.492 -9.808 -20.178 1.00 70.56 94 ILE A C 1
ATOM 734 O O . ILE A 1 94 ? 4.155 -9.215 -19.157 1.00 70.56 94 ILE A O 1
ATOM 738 N N . ALA A 1 95 ? 5.594 -9.519 -20.864 1.00 71.88 95 ALA A N 1
ATOM 739 C CA . ALA A 1 95 ? 6.448 -8.372 -20.592 1.00 71.88 95 ALA A CA 1
ATOM 740 C C . ALA A 1 95 ? 6.266 -7.337 -21.709 1.00 71.88 95 ALA A C 1
ATOM 742 O O . ALA A 1 95 ? 6.297 -7.678 -22.893 1.00 71.88 95 ALA A O 1
ATOM 743 N N . VAL A 1 96 ? 6.071 -6.072 -21.336 1.00 81.62 96 VAL A N 1
ATOM 744 C CA . VAL A 1 96 ? 6.054 -4.950 -22.280 1.00 81.62 96 VAL A CA 1
ATOM 745 C C . VAL A 1 96 ? 7.482 -4.437 -22.419 1.00 81.62 96 VAL A C 1
ATOM 747 O O . VAL A 1 96 ? 8.081 -4.002 -21.441 1.00 81.62 96 VAL A O 1
ATOM 750 N N . ILE A 1 97 ? 8.032 -4.497 -23.631 1.00 82.75 97 ILE A N 1
ATOM 751 C CA . ILE A 1 97 ? 9.372 -3.984 -23.926 1.00 82.75 97 ILE A CA 1
ATOM 752 C C . ILE A 1 97 ? 9.244 -2.534 -24.392 1.00 82.75 97 ILE A C 1
ATOM 754 O O . ILE A 1 97 ? 8.594 -2.250 -25.400 1.00 82.75 97 ILE A O 1
ATOM 758 N N . ASN A 1 98 ? 9.884 -1.617 -23.675 1.00 83.06 98 ASN A N 1
ATOM 759 C CA . ASN A 1 98 ? 9.987 -0.225 -24.084 1.00 83.06 98 ASN A CA 1
ATOM 760 C C . ASN A 1 98 ? 11.020 -0.077 -25.210 1.00 83.06 98 ASN A C 1
ATOM 762 O O . ASN A 1 98 ? 12.140 -0.572 -25.105 1.00 83.06 98 ASN A O 1
ATOM 766 N N . VAL A 1 99 ? 10.665 0.649 -26.273 1.00 85.06 99 VAL A N 1
ATOM 767 C CA . VAL A 1 99 ? 11.526 0.866 -27.449 1.00 85.06 99 VAL A CA 1
ATOM 768 C C . VAL A 1 99 ? 12.861 1.538 -27.107 1.00 85.06 99 VAL A C 1
ATOM 770 O O . VAL A 1 99 ? 13.846 1.339 -27.816 1.00 85.06 99 VAL A O 1
ATOM 773 N N . PHE A 1 100 ? 12.907 2.322 -26.028 1.00 85.88 100 PHE A N 1
ATOM 774 C CA . PHE A 1 100 ? 14.121 3.013 -25.591 1.00 85.88 100 PHE A CA 1
ATOM 775 C C . PHE A 1 100 ? 15.078 2.119 -24.795 1.00 85.88 100 PHE A C 1
ATOM 777 O O . PHE A 1 100 ? 16.268 2.418 -24.749 1.00 85.88 100 PHE A O 1
ATOM 784 N N . ASP A 1 101 ? 14.582 1.000 -24.268 1.00 83.62 101 ASP A N 1
ATOM 785 C CA . ASP A 1 101 ? 15.343 0.085 -23.413 1.00 83.62 101 ASP A CA 1
ATOM 786 C C . ASP A 1 101 ? 15.886 -1.127 -24.197 1.00 83.62 101 ASP A C 1
ATOM 788 O O . ASP A 1 101 ? 16.562 -1.990 -23.639 1.00 83.62 101 ASP A O 1
ATOM 792 N N . VAL A 1 102 ? 15.625 -1.206 -25.513 1.00 84.06 102 VAL A N 1
ATOM 793 C CA . VAL A 1 102 ? 16.101 -2.303 -26.373 1.00 84.06 102 VAL A CA 1
ATOM 794 C C . VAL A 1 102 ? 17.551 -2.067 -26.811 1.00 84.06 102 VAL A C 1
ATOM 796 O O . VAL A 1 102 ? 17.825 -1.079 -27.505 1.00 84.06 102 VAL A O 1
ATOM 799 N N . PRO A 1 103 ? 18.487 -2.990 -26.510 1.00 87.44 103 PRO A N 1
ATOM 800 C CA . PRO A 1 103 ? 19.844 -2.917 -27.031 1.00 87.44 103 PRO A CA 1
ATOM 801 C C . PRO A 1 103 ? 19.842 -2.959 -28.563 1.00 87.44 103 PRO A C 1
ATOM 803 O O . PRO A 1 103 ? 19.181 -3.791 -29.189 1.00 87.44 103 PRO A O 1
ATOM 806 N N . ARG A 1 104 ? 20.597 -2.054 -29.190 1.00 88.69 104 ARG A N 1
ATOM 807 C CA . ARG A 1 104 ? 20.733 -2.022 -30.649 1.00 88.69 104 ARG A CA 1
ATOM 808 C C . ARG A 1 104 ? 21.846 -2.965 -31.067 1.00 88.69 104 ARG A C 1
ATOM 810 O O . ARG A 1 104 ? 22.998 -2.720 -30.739 1.00 88.69 104 ARG A O 1
ATOM 817 N N . TYR A 1 105 ? 21.503 -3.988 -31.837 1.00 91.94 105 TYR A N 1
ATOM 818 C CA . TYR A 1 105 ? 22.480 -4.913 -32.395 1.00 91.94 105 TYR A CA 1
ATOM 819 C C . TYR A 1 105 ? 22.755 -4.619 -33.871 1.00 91.94 105 TYR A C 1
ATOM 821 O O . TYR A 1 105 ? 21.841 -4.338 -34.649 1.00 91.94 105 TYR A O 1
ATOM 829 N N . LYS A 1 106 ? 24.022 -4.722 -34.269 1.00 93.50 106 LYS A N 1
ATOM 830 C CA . LYS A 1 106 ? 24.481 -4.688 -35.660 1.00 93.50 106 LYS A CA 1
ATOM 831 C C . LYS A 1 106 ? 24.823 -6.100 -36.116 1.00 93.50 106 LYS A C 1
ATOM 833 O O . LYS A 1 106 ? 25.390 -6.882 -35.358 1.00 93.50 106 LYS A O 1
ATOM 838 N N . TYR A 1 107 ? 24.476 -6.419 -37.359 1.00 95.50 107 TYR A N 1
ATOM 839 C CA . TYR A 1 107 ? 24.787 -7.712 -37.962 1.00 95.50 107 TYR A CA 1
ATOM 840 C C . TYR A 1 107 ? 26.142 -7.668 -38.671 1.00 95.50 107 TYR A C 1
ATOM 842 O O . TYR A 1 107 ? 26.350 -6.844 -39.562 1.00 95.50 107 TYR A O 1
ATOM 850 N N . ASP A 1 108 ? 27.042 -8.580 -38.311 1.00 94.19 108 ASP A N 1
ATOM 851 C CA . ASP A 1 108 ? 28.269 -8.852 -39.054 1.00 94.19 108 ASP A CA 1
ATOM 852 C C . ASP A 1 108 ? 28.023 -10.013 -40.031 1.00 94.19 108 ASP A C 1
ATOM 854 O O . ASP A 1 108 ? 27.856 -11.167 -39.632 1.00 94.19 108 ASP A O 1
ATOM 858 N N . ALA A 1 109 ? 28.015 -9.720 -41.334 1.00 93.75 109 ALA A N 1
ATOM 859 C CA . ALA A 1 109 ? 27.774 -10.717 -42.378 1.00 93.75 109 ALA A CA 1
ATOM 860 C C . ALA A 1 109 ? 28.938 -11.704 -42.576 1.00 93.75 109 ALA A C 1
ATOM 862 O O . ALA A 1 109 ? 28.726 -12.805 -43.088 1.00 93.75 109 ALA A O 1
ATOM 863 N N . ILE A 1 110 ? 30.154 -11.328 -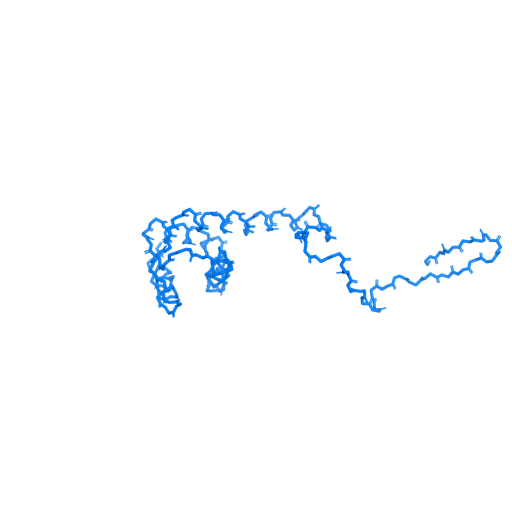42.171 1.00 93.38 110 ILE A N 1
ATOM 864 C CA . ILE A 1 110 ? 31.357 -12.157 -42.299 1.00 93.38 110 ILE A CA 1
ATOM 865 C C . ILE A 1 110 ? 31.392 -13.153 -41.144 1.00 93.38 110 ILE A C 1
ATOM 867 O O . ILE A 1 110 ? 31.579 -14.352 -41.350 1.00 93.38 110 ILE A O 1
ATOM 871 N N . ARG A 1 111 ? 31.167 -12.656 -39.925 1.00 91.25 111 ARG A N 1
ATOM 872 C CA . ARG A 1 111 ? 31.160 -13.470 -38.703 1.00 91.25 111 ARG A CA 1
ATOM 873 C C . ARG A 1 111 ? 29.818 -14.144 -38.428 1.00 91.25 111 ARG A C 1
ATOM 875 O O . ARG A 1 111 ? 29.751 -15.01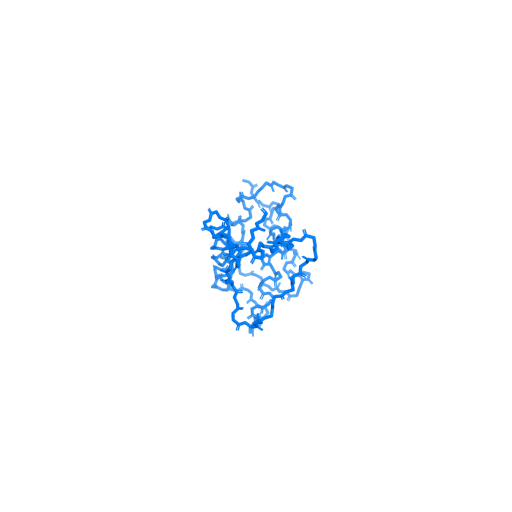0 -37.560 1.00 91.25 111 ARG A O 1
ATOM 882 N N . ARG A 1 112 ? 28.778 -13.784 -39.190 1.00 92.00 112 ARG A N 1
ATOM 883 C CA . ARG A 1 112 ? 27.397 -14.279 -39.064 1.00 92.00 112 ARG A CA 1
ATOM 884 C C . ARG A 1 112 ? 26.862 -14.146 -37.637 1.00 92.00 112 ARG A C 1
ATOM 886 O O . ARG A 1 112 ? 26.185 -15.042 -37.140 1.00 92.00 112 ARG A O 1
ATOM 893 N N . ASN A 1 113 ? 27.190 -13.046 -36.968 1.00 94.12 113 ASN A N 1
ATOM 894 C CA . ASN A 1 113 ? 26.780 -12.792 -35.594 1.00 94.12 113 ASN A CA 1
ATOM 895 C C . ASN A 1 113 ? 26.276 -11.358 -35.406 1.00 94.12 113 ASN A C 1
ATOM 897 O O . ASN A 1 113 ? 26.517 -10.470 -36.224 1.00 94.12 113 ASN A O 1
ATOM 901 N N . PHE A 1 114 ? 25.534 -11.158 -34.321 1.00 93.25 114 PHE A N 1
ATOM 902 C CA . PHE A 1 114 ? 25.067 -9.851 -33.883 1.00 93.25 114 PHE A CA 1
ATOM 903 C C . PHE A 1 114 ? 25.955 -9.356 -32.744 1.00 93.25 114 PHE A C 1
ATOM 905 O O . PHE A 1 114 ? 26.293 -10.125 -31.844 1.00 93.25 114 PHE A O 1
ATOM 912 N N . TYR A 1 115 ? 26.328 -8.083 -32.784 1.00 90.44 115 TYR A N 1
ATOM 913 C CA . TYR A 1 115 ? 27.098 -7.418 -31.735 1.00 90.44 115 TYR A CA 1
ATOM 914 C C . TYR A 1 115 ? 26.447 -6.083 -31.380 1.00 90.44 115 TYR A C 1
ATOM 916 O O . TYR A 1 115 ? 25.707 -5.524 -32.191 1.00 90.44 115 TYR A O 1
ATOM 924 N N . GLN A 1 116 ? 26.678 -5.613 -30.157 1.00 80.12 116 GLN A N 1
ATOM 925 C CA . GLN A 1 116 ? 26.142 -4.347 -29.655 1.00 80.12 116 GLN A CA 1
ATOM 926 C C . GLN A 1 116 ? 27.031 -3.171 -30.077 1.00 80.12 116 GLN A C 1
ATOM 928 O O . GLN A 1 116 ? 28.272 -3.327 -30.013 1.00 80.12 116 GLN A O 1
#

Organism: NCBI:txid97028

Secondary structure (DSSP, 8-state):
--HHHHHHHHHHHHHTT-EE-HHHHHHHHHHHTTS-TTTHHHHHHHHHHHHHHT--SSSEE-HHHHHHHHHHHHHHHHHHTT--S--S-TT----PPPTTSSPPPEEETTTTEEE-

pLDDT: mean 79.87, std 13.89, range [40.75, 95.5]